Protein AF-A0A7W7ZD63-F1 (afdb_monomer_lite)

Sequence (110 aa):
MFWHLIYPGYYDPKSIAYLGWKFHVLPMEPVRALNTMTHGPNSDRLVLGKSRQQLQQRFGFVRTVDQVSPYLRDYCAAARPGADLLFLNSSDWMVVMQRDRAVELVLCKG

Structure (mmCIF, N/CA/C/O backbone):
data_AF-A0A7W7ZD63-F1
#
_entry.id   AF-A0A7W7ZD63-F1
#
loop_
_atom_site.group_PDB
_atom_site.id
_atom_site.type_symbol
_atom_site.label_atom_id
_atom_site.label_alt_id
_atom_site.label_comp_id
_atom_site.label_asym_id
_atom_site.label_entity_id
_atom_site.label_seq_id
_atom_site.pdbx_PDB_ins_code
_atom_site.Cartn_x
_atom_site.Cartn_y
_atom_site.Cartn_z
_atom_site.occupancy
_atom_site.B_iso_or_equiv
_atom_site.auth_seq_id
_atom_site.auth_comp_id
_atom_site.auth_asym_id
_atom_site.auth_atom_id
_atom_site.pdbx_PDB_model_num
ATOM 1 N N . MET A 1 1 ? 16.684 -0.994 -27.275 1.00 57.88 1 MET A N 1
ATOM 2 C CA . MET A 1 1 ? 15.340 -1.194 -26.682 1.00 57.88 1 MET A CA 1
ATOM 3 C C . MET A 1 1 ? 14.650 0.168 -26.575 1.00 57.88 1 MET A C 1
ATOM 5 O O . MET A 1 1 ? 15.054 0.972 -25.751 1.00 57.88 1 MET A O 1
ATOM 9 N N . PHE A 1 2 ? 13.674 0.465 -27.443 1.00 76.06 2 PHE A N 1
ATOM 10 C CA . PHE A 1 2 ? 13.094 1.815 -27.634 1.00 76.06 2 PHE A CA 1
ATOM 11 C C . PHE A 1 2 ? 12.179 2.284 -26.481 1.00 76.06 2 PHE A C 1
ATOM 13 O O . PHE A 1 2 ? 11.867 3.459 -26.346 1.00 76.06 2 PHE A O 1
ATOM 20 N N . TRP A 1 3 ? 11.772 1.365 -25.607 1.00 76.06 3 TRP A N 1
ATOM 21 C CA . TRP A 1 3 ? 10.782 1.599 -24.553 1.00 76.06 3 TRP A CA 1
ATOM 22 C C . TRP A 1 3 ? 11.200 2.639 -23.499 1.00 76.06 3 TRP A C 1
ATOM 24 O O . TRP A 1 3 ? 10.362 3.402 -23.029 1.00 76.06 3 TRP A O 1
ATOM 34 N N . HIS A 1 4 ? 12.492 2.713 -23.157 1.00 71.69 4 HIS A N 1
ATOM 35 C CA . HIS A 1 4 ? 13.012 3.716 -22.213 1.00 71.69 4 HIS A CA 1
ATOM 36 C C . HIS A 1 4 ? 12.951 5.150 -22.771 1.00 71.69 4 HIS A C 1
ATOM 38 O O . HIS A 1 4 ? 12.946 6.096 -21.993 1.00 71.69 4 HIS A O 1
ATOM 44 N N . LEU A 1 5 ? 12.883 5.312 -24.101 1.00 75.62 5 LEU A N 1
ATOM 45 C CA . LEU A 1 5 ? 12.730 6.618 -24.753 1.00 75.62 5 LEU A CA 1
ATOM 46 C C . LEU A 1 5 ? 11.272 7.096 -24.749 1.00 75.62 5 LEU A C 1
ATOM 48 O O . LEU A 1 5 ? 11.027 8.295 -24.738 1.00 75.62 5 LEU A O 1
ATOM 52 N N . ILE A 1 6 ? 10.311 6.165 -24.745 1.00 81.62 6 ILE A N 1
ATOM 53 C CA . ILE A 1 6 ? 8.872 6.475 -24.730 1.00 81.62 6 ILE A CA 1
ATOM 54 C C . ILE A 1 6 ? 8.396 6.779 -23.3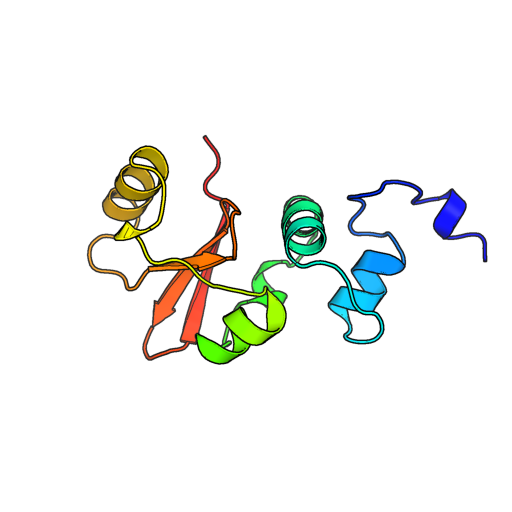04 1.00 81.62 6 ILE A C 1
ATOM 56 O O . ILE A 1 6 ? 7.570 7.664 -23.105 1.00 81.62 6 ILE A O 1
ATOM 60 N N 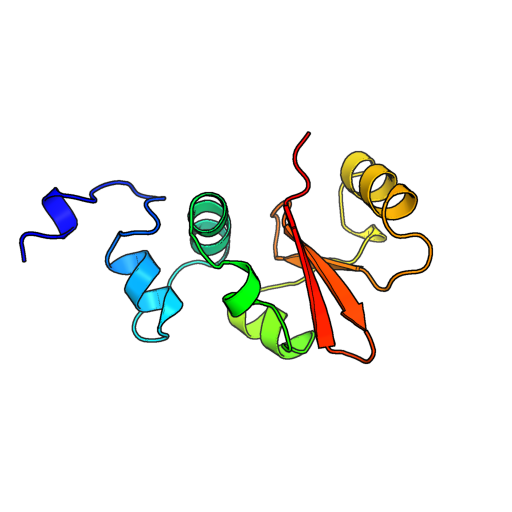. TYR A 1 7 ? 8.945 6.069 -22.314 1.00 80.38 7 TYR A N 1
ATOM 61 C CA . TYR A 1 7 ? 8.586 6.207 -20.901 1.00 80.38 7 TYR A CA 1
ATOM 62 C C . TYR A 1 7 ? 9.825 6.527 -20.048 1.00 80.38 7 TYR A C 1
ATOM 64 O O . TYR A 1 7 ? 10.253 5.689 -19.247 1.00 80.38 7 TYR A O 1
ATOM 72 N N . PRO A 1 8 ? 10.439 7.716 -20.226 1.00 77.56 8 PRO A N 1
ATOM 73 C CA . PRO A 1 8 ? 11.653 8.096 -19.502 1.00 77.56 8 PRO A CA 1
ATOM 74 C C . PRO A 1 8 ? 11.370 8.510 -18.050 1.00 77.56 8 PRO A C 1
ATOM 76 O O . PRO A 1 8 ? 12.300 8.699 -17.267 1.00 77.56 8 PRO A O 1
ATOM 79 N N . GLY A 1 9 ? 10.095 8.695 -17.687 1.00 81.00 9 GLY A N 1
ATOM 80 C CA . GLY A 1 9 ? 9.697 9.227 -16.391 1.00 81.00 9 GLY A CA 1
ATOM 81 C C . GLY A 1 9 ? 10.145 8.337 -15.232 1.00 81.00 9 GLY A C 1
ATOM 82 O O . GLY A 1 9 ? 9.874 7.136 -15.193 1.00 81.00 9 GLY A O 1
ATOM 83 N N . TYR A 1 10 ? 10.794 8.944 -14.238 1.00 83.50 10 TYR A N 1
ATOM 84 C CA . TYR A 1 10 ? 11.300 8.220 -13.071 1.00 83.50 10 TYR A CA 1
ATOM 85 C C . TYR A 1 10 ? 10.184 7.531 -12.258 1.00 83.50 10 TYR A C 1
ATOM 87 O O . TYR A 1 10 ? 10.408 6.437 -11.727 1.00 83.50 10 TYR A O 1
ATOM 95 N N . TYR A 1 11 ? 8.992 8.141 -12.231 1.00 88.50 11 TYR A N 1
ATOM 96 C CA . TYR A 1 11 ? 7.757 7.639 -11.612 1.00 88.50 11 TYR A CA 1
ATOM 97 C C . TYR A 1 11 ? 6.707 7.202 -12.647 1.00 88.50 11 TYR A C 1
ATOM 99 O O . TYR A 1 11 ? 5.508 7.253 -12.381 1.00 88.50 11 TYR A O 1
ATOM 107 N N . ASP A 1 12 ? 7.140 6.806 -13.847 1.00 88.25 12 ASP A N 1
ATOM 108 C CA . ASP A 1 12 ? 6.228 6.345 -14.891 1.00 88.25 12 ASP A CA 1
ATOM 109 C C . ASP A 1 12 ? 5.803 4.883 -14.631 1.00 88.25 12 ASP A C 1
ATOM 111 O O . ASP A 1 12 ? 6.660 3.984 -14.617 1.00 88.25 12 ASP A O 1
ATOM 115 N N . PRO A 1 13 ? 4.497 4.599 -14.461 1.00 90.25 13 PRO A N 1
ATOM 116 C CA . PRO A 1 13 ? 3.990 3.243 -14.243 1.00 90.25 13 PRO A CA 1
ATOM 117 C C . PRO A 1 13 ? 4.128 2.328 -15.470 1.00 90.25 13 PRO A C 1
ATOM 119 O O . PRO A 1 13 ? 3.881 1.126 -15.375 1.00 90.25 13 PRO A O 1
ATOM 122 N N . LYS A 1 14 ? 4.515 2.865 -16.628 1.00 90.19 14 LYS A N 1
ATOM 123 C CA . LYS A 1 14 ? 4.841 2.113 -17.843 1.00 90.19 14 LYS A CA 1
ATOM 124 C C . LYS A 1 14 ? 6.349 1.930 -18.023 1.00 90.19 14 LYS A C 1
ATOM 126 O O . LYS A 1 14 ? 6.757 1.229 -18.947 1.00 90.19 14 LYS A O 1
ATOM 131 N N . SER A 1 15 ? 7.190 2.500 -17.154 1.00 90.50 15 SER A N 1
ATOM 132 C CA . SER A 1 15 ? 8.639 2.276 -17.201 1.00 90.50 15 SER A CA 1
ATOM 133 C C . SER A 1 15 ? 8.982 0.788 -17.030 1.00 90.50 15 SER A C 1
ATOM 135 O O . SER A 1 15 ? 8.343 0.066 -16.261 1.00 90.50 15 SER A O 1
ATOM 137 N N . ILE A 1 16 ? 10.035 0.315 -17.713 1.00 89.75 16 ILE A N 1
ATOM 138 C CA . ILE A 1 16 ? 10.514 -1.078 -17.574 1.00 89.75 16 ILE A CA 1
ATOM 139 C C . ILE A 1 16 ? 10.876 -1.397 -16.128 1.00 89.75 16 ILE A C 1
ATOM 141 O O . ILE A 1 16 ? 10.627 -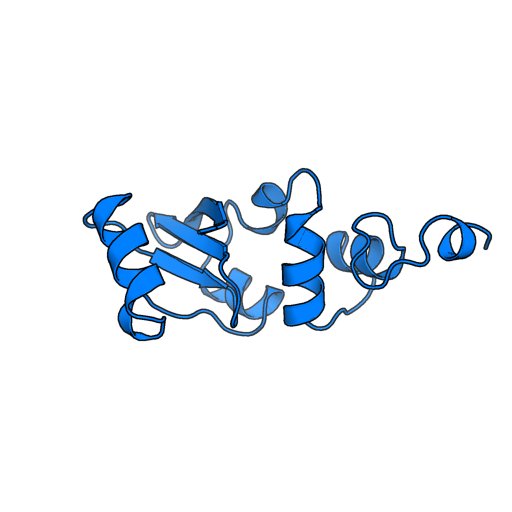2.509 -15.675 1.00 89.75 16 ILE A O 1
ATOM 145 N N . ALA A 1 17 ? 11.440 -0.431 -15.399 1.00 90.94 17 ALA A N 1
ATOM 146 C CA . ALA A 1 17 ? 11.790 -0.621 -14.000 1.00 90.94 17 ALA A CA 1
ATOM 147 C C . ALA A 1 17 ? 10.544 -0.955 -13.166 1.00 90.94 17 ALA A C 1
ATOM 149 O O . ALA A 1 17 ? 10.547 -1.935 -12.423 1.00 90.94 17 ALA A O 1
ATOM 150 N N . TYR A 1 18 ? 9.461 -0.185 -13.322 1.00 92.56 18 TYR A N 1
ATOM 151 C CA . TYR A 1 18 ? 8.235 -0.424 -12.564 1.00 92.56 18 TYR A CA 1
ATOM 152 C C . TYR A 1 18 ? 7.509 -1.686 -13.023 1.00 92.56 18 TYR A C 1
ATOM 154 O O . TYR A 1 18 ? 7.072 -2.464 -12.180 1.00 92.56 18 TYR A O 1
ATOM 162 N N . LEU A 1 19 ? 7.418 -1.939 -14.333 1.00 92.56 19 LEU A N 1
ATOM 163 C CA . LEU A 1 19 ? 6.820 -3.172 -14.854 1.00 92.56 19 LEU A CA 1
ATOM 164 C C . LEU A 1 19 ? 7.602 -4.409 -14.394 1.00 92.56 19 LEU A C 1
ATOM 166 O O . LEU A 1 19 ? 7.006 -5.369 -13.910 1.00 92.56 19 LEU A O 1
ATOM 170 N N . GLY A 1 20 ? 8.932 -4.366 -14.467 1.00 92.69 20 GLY A N 1
ATOM 171 C CA . GLY A 1 20 ? 9.804 -5.426 -13.972 1.00 92.69 20 GLY A CA 1
ATOM 172 C C . GLY A 1 20 ? 9.603 -5.672 -12.480 1.00 92.69 20 GLY A C 1
ATOM 173 O O . GLY A 1 20 ? 9.442 -6.818 -12.070 1.00 92.69 20 GLY A O 1
ATOM 174 N N . TRP A 1 21 ? 9.510 -4.618 -11.668 1.00 94.00 21 TRP A N 1
ATOM 175 C CA . TRP A 1 21 ? 9.162 -4.759 -10.255 1.00 94.00 21 TRP A CA 1
ATOM 176 C C . TRP A 1 21 ? 7.762 -5.341 -10.056 1.00 94.00 21 TRP A C 1
ATOM 178 O O . TRP A 1 21 ? 7.603 -6.300 -9.294 1.00 94.00 21 TRP A O 1
ATOM 188 N N . LYS A 1 22 ? 6.750 -4.825 -10.766 1.00 92.88 22 LYS A N 1
ATOM 189 C CA . LYS A 1 22 ? 5.345 -5.265 -10.716 1.00 92.88 22 LYS A CA 1
ATOM 190 C C . LYS A 1 22 ? 5.212 -6.770 -10.959 1.00 92.88 22 LYS A C 1
ATOM 192 O O . LYS A 1 22 ? 4.456 -7.422 -10.249 1.00 92.88 22 LYS A O 1
ATOM 197 N N . PHE A 1 23 ? 5.994 -7.311 -11.892 1.00 92.69 23 PHE A N 1
ATOM 198 C CA . PHE A 1 23 ? 6.015 -8.732 -12.246 1.00 92.69 23 PHE A CA 1
ATOM 199 C C . PHE A 1 23 ? 7.129 -9.542 -11.565 1.00 92.69 23 PHE A C 1
ATOM 201 O O . PHE A 1 23 ? 7.393 -10.665 -11.976 1.00 92.69 23 PHE A O 1
ATOM 208 N N . HIS A 1 24 ? 7.760 -9.011 -10.511 1.00 90.94 24 HIS A N 1
ATOM 209 C CA . HIS A 1 24 ? 8.791 -9.705 -9.723 1.00 90.94 24 HIS A CA 1
ATOM 210 C C . HIS A 1 24 ? 10.065 -10.089 -10.506 1.00 90.94 24 HIS A C 1
ATOM 212 O O . HIS A 1 24 ? 10.796 -10.984 -10.094 1.00 90.94 24 HIS A O 1
ATOM 218 N N . VAL A 1 25 ? 10.355 -9.393 -11.607 1.00 94.12 25 VAL A N 1
ATOM 219 C CA . VAL A 1 25 ? 11.536 -9.610 -12.460 1.00 94.12 25 VAL A CA 1
ATOM 220 C C . VAL A 1 25 ? 12.715 -8.731 -12.039 1.00 94.12 25 VAL A C 1
ATOM 222 O O . VAL A 1 25 ? 13.860 -9.164 -12.104 1.00 94.12 25 VAL A O 1
ATOM 225 N N . LEU A 1 26 ? 12.449 -7.492 -11.613 1.00 92.06 26 LEU A N 1
ATOM 226 C CA . LEU A 1 26 ? 13.481 -6.520 -11.240 1.00 92.06 26 LEU A CA 1
ATOM 227 C C . LEU A 1 26 ? 13.242 -5.976 -9.827 1.00 92.06 26 LEU A C 1
ATOM 229 O O . LEU A 1 26 ? 12.092 -5.721 -9.461 1.00 92.06 26 LEU A O 1
ATOM 233 N N . PRO A 1 27 ? 14.295 -5.749 -9.026 1.00 91.62 27 PRO A N 1
ATOM 234 C CA . PRO A 1 27 ? 14.148 -5.027 -7.774 1.00 91.62 27 PRO A CA 1
ATOM 235 C C . PRO A 1 27 ? 13.835 -3.548 -8.044 1.00 91.62 27 PRO A C 1
ATOM 237 O O . PRO A 1 27 ? 14.261 -2.964 -9.041 1.00 91.62 27 PRO A O 1
ATOM 240 N N . MET A 1 28 ? 13.109 -2.925 -7.122 1.00 92.44 28 MET A N 1
ATOM 241 C CA . MET A 1 28 ? 12.893 -1.481 -7.084 1.00 92.44 28 MET A CA 1
ATOM 242 C C . MET A 1 28 ? 12.813 -1.054 -5.624 1.00 92.44 28 MET A C 1
ATOM 244 O O . MET A 1 28 ? 12.279 -1.785 -4.789 1.00 92.44 28 MET A O 1
ATOM 248 N N . GLU A 1 29 ? 13.353 0.125 -5.332 1.00 93.50 29 GLU A N 1
ATOM 249 C CA . GLU A 1 29 ? 13.259 0.727 -4.008 1.00 93.50 29 GLU A CA 1
ATOM 250 C C . GLU A 1 29 ? 11.769 0.961 -3.647 1.00 93.50 29 GLU A C 1
ATOM 252 O O . GLU A 1 29 ? 11.015 1.481 -4.482 1.00 93.50 29 GLU A O 1
ATOM 257 N N . PRO A 1 30 ? 11.302 0.527 -2.460 1.00 93.69 30 PRO A N 1
ATOM 258 C CA . PRO A 1 30 ? 9.883 0.556 -2.117 1.00 93.69 30 PRO A CA 1
ATOM 259 C C . PRO A 1 30 ? 9.205 1.929 -2.170 1.00 93.69 30 PRO A C 1
ATOM 261 O O . PRO A 1 30 ? 8.063 2.006 -2.624 1.00 93.69 30 PRO A O 1
ATOM 264 N N . VAL A 1 31 ? 9.869 3.008 -1.748 1.00 92.69 31 VAL A N 1
ATOM 265 C CA . VAL A 1 31 ? 9.315 4.371 -1.797 1.00 92.69 31 VAL A CA 1
ATOM 266 C C . VAL A 1 31 ? 9.088 4.794 -3.248 1.00 92.69 31 VAL A C 1
ATOM 268 O O . VAL A 1 31 ? 8.001 5.260 -3.595 1.00 92.69 31 VAL A O 1
ATOM 271 N N . ARG A 1 32 ? 10.049 4.542 -4.144 1.00 92.81 32 ARG A N 1
ATOM 272 C CA . ARG A 1 32 ? 9.880 4.761 -5.587 1.00 92.81 32 ARG A CA 1
ATOM 273 C C . ARG A 1 32 ? 8.721 3.943 -6.150 1.00 92.81 32 ARG A C 1
ATOM 275 O O . ARG A 1 32 ? 7.936 4.471 -6.942 1.00 92.81 32 ARG A O 1
ATOM 282 N N . ALA A 1 33 ? 8.607 2.675 -5.763 1.00 94.00 33 ALA A N 1
ATOM 283 C CA . ALA A 1 33 ? 7.532 1.807 -6.228 1.00 94.00 33 ALA A CA 1
ATOM 284 C C . ALA A 1 33 ? 6.154 2.324 -5.785 1.00 94.00 33 ALA A C 1
ATOM 286 O O . ALA A 1 33 ? 5.245 2.403 -6.610 1.00 94.00 33 ALA A O 1
ATOM 287 N N . LEU A 1 34 ? 6.013 2.738 -4.522 1.00 94.38 34 LEU A N 1
ATOM 288 C CA . LEU A 1 34 ? 4.781 3.307 -3.965 1.00 94.38 34 LEU A CA 1
ATOM 289 C C . LEU A 1 34 ? 4.402 4.638 -4.624 1.00 94.38 34 LEU A C 1
ATOM 291 O O . LEU A 1 34 ? 3.233 4.828 -4.961 1.00 94.38 34 LEU A O 1
ATOM 295 N N . ASN A 1 35 ? 5.378 5.513 -4.885 1.00 92.56 35 ASN A N 1
ATOM 296 C CA . ASN A 1 35 ? 5.156 6.768 -5.609 1.00 92.56 35 ASN A CA 1
ATOM 297 C C . ASN A 1 35 ? 4.693 6.505 -7.047 1.00 92.56 35 ASN A C 1
ATOM 299 O O . ASN A 1 35 ? 3.700 7.069 -7.497 1.00 92.56 35 ASN A O 1
ATOM 303 N N . THR A 1 36 ? 5.340 5.572 -7.746 1.00 93.00 36 THR A N 1
ATOM 304 C CA . THR A 1 36 ? 4.952 5.182 -9.113 1.00 93.00 36 THR A CA 1
ATOM 305 C C . THR A 1 36 ? 3.562 4.531 -9.148 1.00 93.00 36 THR A C 1
ATOM 307 O O . THR A 1 36 ? 2.780 4.745 -10.074 1.00 93.00 36 THR A O 1
ATOM 310 N N . MET A 1 37 ? 3.214 3.774 -8.102 1.00 93.69 37 MET A N 1
ATOM 311 C CA . MET A 1 37 ? 1.921 3.104 -7.950 1.00 93.69 37 MET A CA 1
ATOM 312 C C . MET A 1 37 ? 0.737 4.083 -7.877 1.00 93.69 37 MET A C 1
ATOM 314 O O . MET A 1 37 ? -0.367 3.708 -8.269 1.00 93.69 37 MET A O 1
ATOM 318 N N . THR A 1 38 ? 0.941 5.335 -7.447 1.00 89.62 38 THR A N 1
ATOM 319 C CA . THR A 1 38 ? -0.121 6.370 -7.412 1.00 89.62 38 THR A CA 1
ATOM 320 C C . THR A 1 38 ? -0.679 6.727 -8.789 1.00 89.62 38 THR A C 1
ATOM 322 O O . THR A 1 38 ? -1.829 7.149 -8.895 1.00 89.62 38 THR A O 1
ATOM 325 N N . HIS A 1 39 ? 0.108 6.510 -9.842 1.00 84.75 39 HIS A N 1
ATOM 326 C CA . HIS A 1 39 ? -0.264 6.768 -11.232 1.00 84.75 39 HIS A CA 1
ATOM 327 C C . HIS A 1 39 ? -0.613 5.481 -11.999 1.00 84.75 39 HIS A C 1
ATOM 329 O O . HIS A 1 39 ? -0.992 5.531 -13.169 1.00 84.75 39 HIS A O 1
ATOM 335 N N . GLY A 1 40 ? -0.445 4.316 -11.367 1.00 81.44 40 GLY A N 1
ATOM 336 C CA . GLY A 1 40 ? -0.569 3.014 -12.008 1.00 81.44 40 GLY A CA 1
ATOM 337 C C . GLY A 1 40 ? -1.999 2.464 -11.998 1.00 81.44 40 GLY A C 1
ATOM 338 O O . GLY A 1 40 ? -2.691 2.562 -10.986 1.00 81.44 40 GLY A O 1
ATOM 339 N N . PRO A 1 41 ? -2.452 1.811 -13.083 1.00 80.44 41 PRO A N 1
ATOM 340 C CA . PRO A 1 41 ? -3.692 1.052 -13.050 1.00 80.44 41 PRO A CA 1
ATOM 341 C C . PRO A 1 41 ? -3.515 -0.255 -12.261 1.00 80.44 41 PRO A C 1
ATOM 343 O O . PRO A 1 41 ? -2.476 -0.930 -12.350 1.00 80.44 41 PRO A O 1
ATOM 346 N N . ASN A 1 42 ? -4.587 -0.669 -11.581 1.00 85.88 42 ASN A N 1
ATOM 347 C CA . ASN A 1 42 ? -4.682 -1.923 -10.827 1.00 85.88 42 ASN A CA 1
ATOM 348 C C . ASN A 1 42 ? -3.652 -2.052 -9.685 1.00 85.88 42 ASN A C 1
AT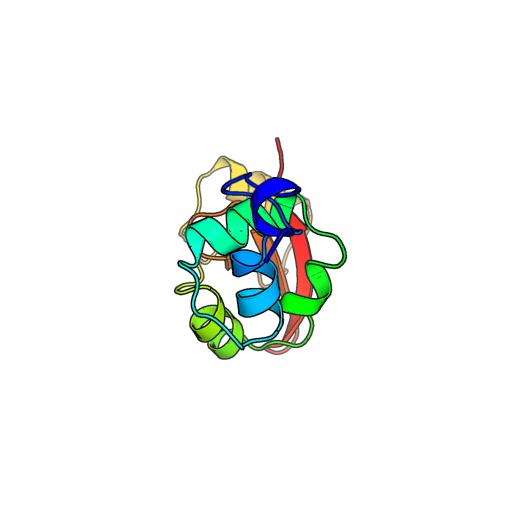OM 350 O O . ASN A 1 42 ? -3.014 -3.098 -9.525 1.00 85.88 42 ASN A O 1
ATOM 354 N N . SER A 1 43 ? -3.425 -0.966 -8.943 1.00 90.31 43 SER A N 1
ATOM 355 C CA . SER A 1 43 ? -2.543 -0.937 -7.766 1.00 90.31 43 SER A CA 1
ATOM 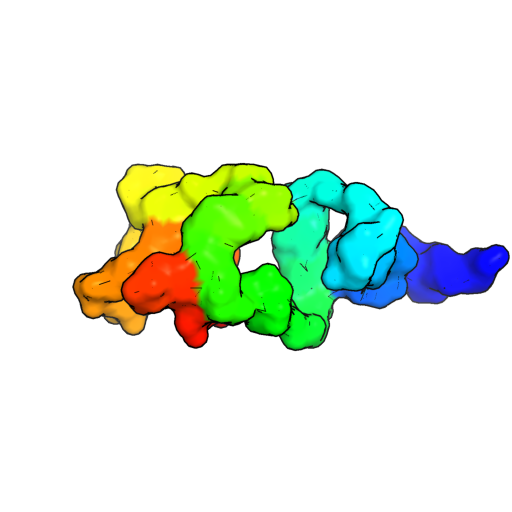356 C C . SER A 1 43 ? -3.060 -1.813 -6.621 1.00 90.31 43 SER A C 1
ATOM 358 O O . SER A 1 43 ? -2.276 -2.416 -5.891 1.00 90.31 43 SER A O 1
ATOM 360 N N . ASP A 1 44 ? -4.378 -1.966 -6.532 1.00 92.06 44 ASP A N 1
ATOM 361 C CA . ASP A 1 44 ? -5.087 -2.881 -5.638 1.00 92.06 44 ASP A CA 1
ATOM 362 C C . ASP A 1 44 ? -4.591 -4.331 -5.773 1.00 92.06 44 ASP A C 1
ATOM 364 O O . ASP A 1 44 ? -4.288 -4.976 -4.771 1.00 92.06 44 ASP A O 1
ATOM 368 N N . ARG A 1 45 ? -4.367 -4.827 -6.998 1.00 92.94 45 ARG A N 1
ATOM 369 C CA . ARG A 1 45 ? -3.871 -6.197 -7.243 1.00 92.94 45 ARG A CA 1
ATOM 370 C C . ARG A 1 45 ? -2.493 -6.477 -6.640 1.00 92.94 45 ARG A C 1
ATOM 372 O O . ARG A 1 45 ? -2.115 -7.634 -6.482 1.00 92.94 45 ARG A O 1
ATOM 379 N N . LEU A 1 46 ? -1.720 -5.438 -6.323 1.00 94.00 46 LEU A N 1
ATOM 380 C CA . LEU A 1 46 ? -0.414 -5.583 -5.680 1.00 94.00 46 LEU A CA 1
ATOM 381 C C . LEU A 1 46 ? -0.513 -5.762 -4.165 1.00 94.00 46 LEU A C 1
ATOM 383 O O . LEU A 1 46 ? 0.492 -6.129 -3.546 1.00 94.00 46 LEU A O 1
ATOM 387 N N . VAL A 1 47 ? -1.690 -5.518 -3.587 1.00 96.69 47 VAL A N 1
ATOM 388 C CA . VAL A 1 47 ? -1.927 -5.427 -2.145 1.00 96.69 47 VAL A CA 1
ATOM 389 C C . VAL A 1 47 ? -2.986 -6.429 -1.692 1.00 96.69 47 VAL A C 1
ATOM 391 O O . VAL A 1 47 ? -2.742 -7.157 -0.734 1.00 96.69 47 VAL A O 1
ATOM 394 N N . LEU A 1 48 ? -4.129 -6.497 -2.378 1.00 97.56 48 LEU A N 1
ATOM 395 C CA . LEU A 1 48 ? -5.280 -7.300 -1.966 1.00 97.56 48 LEU A CA 1
ATOM 396 C C . LEU A 1 48 ? -4.923 -8.782 -1.771 1.00 97.56 48 LEU A C 1
ATOM 398 O O . LEU A 1 48 ? -4.170 -9.377 -2.542 1.00 97.56 48 LEU A O 1
ATOM 402 N N . GLY A 1 49 ? -5.462 -9.373 -0.704 1.00 97.50 49 GLY A N 1
ATOM 403 C CA . GLY A 1 49 ? -5.235 -10.761 -0.297 1.00 97.50 49 GLY A CA 1
ATOM 404 C C . GLY A 1 49 ? -3.891 -11.029 0.388 1.00 97.50 49 GLY A C 1
ATOM 405 O O . GLY A 1 49 ? -3.690 -12.125 0.921 1.00 97.50 49 GLY A O 1
ATOM 406 N N . LYS A 1 50 ? -2.965 -10.064 0.421 1.00 97.50 50 LYS A N 1
ATOM 407 C CA . LYS A 1 50 ? -1.673 -10.239 1.096 1.00 97.50 50 LYS A CA 1
ATOM 408 C C . LYS A 1 50 ? -1.810 -10.123 2.609 1.00 97.50 50 LYS A C 1
ATOM 410 O O . LYS A 1 50 ? -2.616 -9.337 3.105 1.00 97.50 50 LYS A O 1
ATOM 415 N N . SER A 1 51 ? -1.003 -10.900 3.326 1.00 97.81 51 SER A N 1
ATOM 416 C CA . SER A 1 51 ? -0.843 -10.748 4.773 1.00 97.81 51 SER A CA 1
ATOM 417 C C . SER A 1 51 ? 0.052 -9.571 5.128 1.00 97.81 51 SER A C 1
ATOM 419 O O . SER A 1 51 ? 0.793 -9.055 4.283 1.00 97.81 51 SER A O 1
ATOM 421 N N . ARG A 1 52 ? 0.052 -9.179 6.406 1.00 96.56 52 ARG A N 1
ATOM 422 C CA . ARG A 1 52 ? 0.935 -8.116 6.906 1.00 96.56 52 ARG A CA 1
ATOM 423 C C . ARG A 1 52 ? 2.407 -8.374 6.574 1.00 96.56 52 ARG A C 1
ATOM 425 O O . ARG A 1 52 ? 3.098 -7.474 6.100 1.00 96.56 52 ARG A O 1
ATOM 432 N N . GLN A 1 53 ? 2.868 -9.610 6.765 1.00 96.88 53 GLN A N 1
ATOM 433 C CA . GLN A 1 53 ? 4.247 -10.009 6.474 1.00 96.88 53 GLN A CA 1
ATOM 434 C C . GLN A 1 53 ? 4.566 -9.912 4.975 1.00 96.88 53 GLN A C 1
ATOM 436 O O . GLN A 1 53 ? 5.633 -9.435 4.599 1.00 96.88 53 GLN A O 1
ATOM 441 N N . GLN A 1 54 ? 3.637 -10.316 4.105 1.00 96.62 54 GLN A N 1
ATOM 442 C CA . GLN A 1 54 ? 3.819 -10.217 2.654 1.00 96.62 54 GLN A CA 1
ATOM 443 C C . GLN A 1 54 ? 3.854 -8.758 2.179 1.00 96.62 54 GLN A C 1
ATOM 445 O O . GLN A 1 54 ? 4.598 -8.426 1.254 1.00 96.62 54 GLN A O 1
ATOM 450 N N . LEU A 1 55 ? 3.074 -7.877 2.811 1.00 97.00 55 LEU A N 1
ATOM 451 C CA . LEU A 1 55 ? 3.125 -6.439 2.549 1.00 97.00 55 LEU A CA 1
ATOM 452 C C . LEU A 1 55 ? 4.462 -5.839 2.990 1.00 97.00 55 LEU A C 1
ATOM 454 O O . LEU A 1 55 ? 5.070 -5.112 2.212 1.00 97.00 55 LEU A O 1
ATOM 458 N N . GLN A 1 56 ? 4.962 -6.197 4.176 1.00 95.94 56 GLN A N 1
ATOM 459 C CA . GLN A 1 56 ? 6.298 -5.793 4.628 1.00 95.94 56 GLN A CA 1
ATOM 460 C C . GLN A 1 56 ? 7.375 -6.267 3.644 1.00 95.94 56 GLN A C 1
ATOM 462 O O . GLN A 1 56 ? 8.105 -5.458 3.087 1.00 95.94 56 GLN A O 1
ATOM 467 N N . GLN A 1 57 ? 7.408 -7.555 3.303 1.00 94.00 57 GLN A N 1
ATOM 468 C CA . GLN A 1 57 ? 8.382 -8.088 2.342 1.00 94.00 57 GLN A CA 1
ATOM 469 C C . GLN A 1 57 ? 8.354 -7.362 0.990 1.00 94.00 57 GLN A C 1
ATOM 471 O O .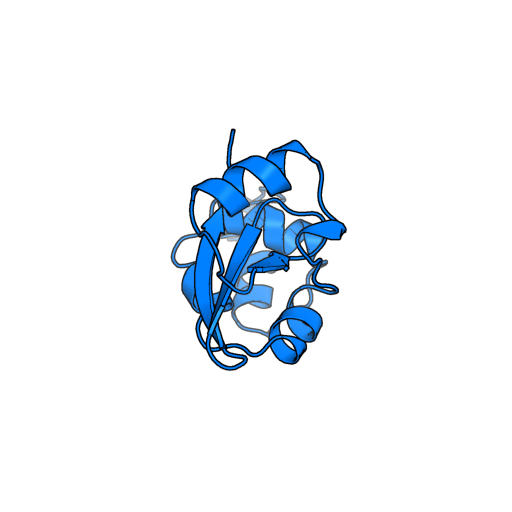 GLN A 1 57 ? 9.391 -7.189 0.354 1.00 94.00 57 GLN A O 1
ATOM 476 N N . ARG A 1 58 ? 7.171 -6.935 0.537 1.00 93.62 58 ARG A N 1
ATOM 477 C CA . ARG A 1 58 ? 7.008 -6.278 -0.762 1.00 93.62 58 ARG A CA 1
ATOM 478 C C . ARG A 1 58 ? 7.324 -4.783 -0.740 1.00 93.62 58 ARG A C 1
ATOM 480 O O . ARG A 1 58 ? 7.842 -4.271 -1.731 1.00 93.62 58 ARG A O 1
ATOM 487 N N . PHE A 1 59 ? 6.966 -4.092 0.338 1.00 95.06 59 PHE A N 1
ATOM 488 C CA . PHE A 1 59 ? 6.973 -2.629 0.428 1.00 95.06 59 PHE A CA 1
ATOM 489 C C . PHE A 1 59 ? 7.936 -2.091 1.505 1.00 95.06 59 PHE A C 1
ATOM 491 O O . PHE A 1 59 ? 7.968 -0.890 1.772 1.00 95.06 59 PHE A O 1
ATOM 498 N N . GLY A 1 60 ? 8.759 -2.958 2.097 1.00 93.56 60 GLY A N 1
ATOM 499 C CA . GLY A 1 60 ? 9.716 -2.634 3.153 1.00 93.56 60 GLY A CA 1
ATOM 500 C C . GLY A 1 60 ? 9.101 -2.791 4.542 1.00 93.56 60 GLY A C 1
ATOM 501 O O . GLY A 1 60 ? 9.097 -3.873 5.122 1.00 93.56 60 GLY A O 1
ATOM 502 N N . PHE A 1 61 ? 8.577 -1.704 5.097 1.00 94.06 61 PHE A N 1
ATOM 503 C CA . PHE A 1 61 ? 7.894 -1.726 6.390 1.00 94.06 61 PHE A CA 1
ATOM 504 C C . PHE A 1 61 ? 6.436 -1.300 6.242 1.00 94.06 61 PHE A C 1
ATOM 506 O O . PHE A 1 61 ? 6.035 -0.705 5.242 1.00 94.06 61 PHE A O 1
ATOM 513 N N . VAL A 1 62 ? 5.636 -1.607 7.259 1.00 95.12 62 VAL A N 1
ATOM 514 C CA . VAL A 1 62 ? 4.264 -1.108 7.387 1.00 95.12 62 VAL A CA 1
ATOM 515 C C . VAL A 1 62 ? 4.136 -0.361 8.702 1.00 95.12 62 VAL A C 1
ATOM 517 O O . VAL A 1 62 ? 4.758 -0.752 9.691 1.00 95.12 62 VAL A O 1
ATOM 520 N N . ARG A 1 63 ? 3.338 0.702 8.706 1.00 94.25 63 ARG A N 1
ATOM 521 C CA . ARG A 1 63 ? 3.055 1.516 9.889 1.00 94.25 63 ARG A CA 1
ATOM 522 C C . ARG A 1 63 ? 1.644 1.257 10.395 1.00 94.25 63 ARG A C 1
ATOM 524 O O . ARG A 1 63 ? 0.746 0.996 9.597 1.00 94.25 63 ARG A O 1
ATOM 531 N N . THR A 1 64 ? 1.449 1.334 11.703 1.00 91.69 64 THR A N 1
ATOM 532 C CA . THR A 1 64 ? 0.115 1.406 12.313 1.00 91.69 64 THR A CA 1
ATOM 533 C C . THR A 1 64 ? -0.394 2.847 12.335 1.00 91.69 64 THR A C 1
ATOM 535 O O . THR A 1 64 ? 0.355 3.794 12.090 1.00 91.69 64 THR A O 1
ATOM 538 N N . VAL A 1 65 ? -1.672 3.018 12.671 1.00 88.12 65 VAL A N 1
ATOM 539 C CA . VAL A 1 65 ? -2.337 4.324 12.832 1.00 88.12 65 VAL A CA 1
ATOM 540 C C . VAL A 1 65 ? -1.620 5.236 13.846 1.00 88.12 65 VAL A C 1
ATOM 542 O O . VAL A 1 65 ? -1.578 6.458 13.686 1.00 88.12 65 VAL A O 1
ATOM 545 N N . ASP A 1 66 ? -0.980 4.659 14.862 1.00 87.62 66 ASP A N 1
ATOM 546 C CA . ASP A 1 66 ? -0.236 5.426 15.868 1.00 87.62 66 ASP A CA 1
ATOM 547 C C . ASP A 1 66 ? 1.104 5.969 15.349 1.00 87.62 66 ASP A C 1
ATOM 549 O O . ASP A 1 66 ? 1.659 6.906 15.919 1.00 87.62 66 ASP A O 1
ATOM 553 N N . GLN A 1 67 ? 1.609 5.415 14.244 1.00 89.81 67 GLN A N 1
ATOM 554 C CA . GLN A 1 67 ? 2.910 5.741 13.651 1.00 89.81 67 GLN A CA 1
ATOM 555 C C . GLN A 1 67 ? 2.813 6.706 12.455 1.00 89.81 67 GLN A C 1
ATOM 557 O O . GLN A 1 67 ? 3.825 6.998 11.810 1.00 89.81 67 GLN A O 1
ATOM 562 N N . VAL A 1 68 ? 1.609 7.179 12.120 1.00 89.50 68 VAL A N 1
ATOM 563 C CA . VAL A 1 68 ? 1.380 8.164 11.051 1.00 89.50 68 VAL A CA 1
ATOM 564 C C . VAL A 1 68 ? 1.078 9.556 11.608 1.00 89.50 68 VAL A C 1
ATOM 566 O O . VAL A 1 68 ? 0.893 9.734 12.813 1.00 89.50 68 VAL A O 1
ATOM 569 N N . SER A 1 69 ? 1.066 10.558 10.723 1.00 88.25 69 SER A N 1
ATOM 570 C CA . SER A 1 69 ? 0.743 11.938 11.087 1.00 88.25 69 SER A CA 1
ATOM 571 C C . SER A 1 69 ? -0.676 12.045 11.672 1.00 88.25 69 SER A C 1
ATOM 573 O O . SER A 1 69 ? -1.547 11.250 11.302 1.00 88.25 69 SER A O 1
ATOM 575 N N . PRO A 1 70 ? -0.946 13.044 12.536 1.00 88.00 70 PRO A N 1
ATOM 576 C CA . PRO A 1 70 ? -2.287 13.274 13.078 1.00 88.00 70 PRO A CA 1
ATOM 577 C C . PRO A 1 70 ? -3.361 13.395 11.989 1.00 88.00 70 PRO A C 1
ATOM 579 O O . PRO A 1 70 ? -4.422 12.798 12.103 1.00 88.00 70 PRO A O 1
ATOM 582 N N . TYR A 1 71 ? -3.041 14.058 10.873 1.00 86.31 71 TYR A N 1
ATOM 583 C CA . TYR A 1 71 ? -3.951 14.187 9.733 1.00 86.31 71 TYR A CA 1
ATOM 584 C C . TYR A 1 71 ? -4.398 12.832 9.159 1.00 86.31 71 TYR A C 1
ATOM 586 O O . TYR A 1 71 ? -5.593 12.589 8.999 1.00 86.31 71 TYR A O 1
ATOM 594 N N . LEU A 1 72 ? -3.450 11.928 8.871 1.00 85.69 72 LEU A N 1
ATOM 595 C CA . LEU A 1 72 ? -3.778 10.603 8.335 1.00 85.69 72 LEU A CA 1
ATOM 596 C C . LEU A 1 72 ? -4.552 9.768 9.354 1.00 85.69 72 LEU A C 1
ATOM 598 O O . LEU A 1 72 ? -5.471 9.041 8.979 1.00 85.69 72 LEU A O 1
ATOM 602 N N . ARG A 1 73 ? -4.201 9.889 10.638 1.00 84.25 73 ARG A N 1
ATOM 603 C CA . ARG A 1 73 ? -4.918 9.233 11.731 1.00 84.25 73 ARG A CA 1
ATOM 604 C C . ARG A 1 73 ? -6.386 9.657 11.761 1.00 84.25 73 ARG A C 1
ATOM 606 O O . ARG A 1 73 ? -7.250 8.783 11.741 1.00 84.25 73 ARG A O 1
ATOM 613 N N . ASP A 1 74 ? -6.659 10.957 11.746 1.00 84.69 74 ASP A N 1
ATOM 614 C CA . ASP A 1 74 ? -8.016 11.500 11.852 1.00 84.69 74 ASP A CA 1
ATOM 615 C C . ASP A 1 74 ? -8.860 11.172 10.614 1.00 84.69 74 ASP A C 1
ATOM 617 O O . ASP A 1 74 ? -9.991 10.693 10.739 1.00 84.69 74 ASP A O 1
ATOM 621 N N . TYR A 1 75 ? -8.290 11.346 9.415 1.00 82.44 75 TYR A N 1
ATOM 622 C CA . TYR A 1 75 ? -8.958 11.014 8.154 1.00 82.44 75 TYR A CA 1
ATOM 623 C C . TYR A 1 75 ? -9.388 9.540 8.111 1.00 82.44 75 TYR A C 1
ATOM 625 O O . TYR A 1 75 ? -10.530 9.213 7.780 1.00 82.44 75 TYR A O 1
ATOM 633 N N . CYS A 1 76 ? -8.483 8.635 8.487 1.00 76.88 76 CYS A N 1
ATOM 634 C CA . CYS A 1 76 ? -8.723 7.201 8.379 1.00 76.88 76 CYS A CA 1
ATOM 635 C C . CYS A 1 76 ? -9.627 6.672 9.500 1.00 76.88 76 CYS A C 1
ATOM 637 O O . CYS A 1 76 ? -10.496 5.840 9.233 1.00 76.88 76 CYS A O 1
ATOM 639 N N . ALA A 1 77 ? -9.477 7.183 10.730 1.00 71.38 77 ALA A N 1
ATOM 640 C CA . ALA A 1 77 ? -10.349 6.832 11.851 1.00 71.38 77 ALA A CA 1
ATOM 641 C C . ALA A 1 77 ? -11.812 7.210 11.574 1.00 71.38 77 ALA A C 1
ATOM 643 O O . ALA A 1 77 ? -12.714 6.433 11.889 1.00 71.38 77 ALA A O 1
ATOM 644 N N . ALA A 1 78 ? -12.051 8.359 10.933 1.00 79.94 78 ALA A N 1
ATOM 645 C CA . ALA A 1 78 ? -13.389 8.769 10.519 1.00 79.94 78 ALA A CA 1
ATOM 646 C C . ALA A 1 78 ? -13.945 7.906 9.371 1.00 79.94 78 ALA A C 1
ATOM 648 O O . ALA A 1 78 ? -15.119 7.538 9.385 1.00 79.94 78 ALA A O 1
ATOM 649 N N . ALA A 1 79 ? -13.117 7.559 8.379 1.00 81.94 79 ALA A N 1
ATOM 650 C CA . ALA A 1 79 ? -13.562 6.816 7.197 1.00 81.94 79 ALA A CA 1
ATOM 651 C C . ALA A 1 79 ? -13.811 5.316 7.455 1.00 81.94 79 ALA A C 1
ATOM 653 O O . ALA A 1 79 ? -14.632 4.697 6.768 1.00 81.94 79 ALA A O 1
ATOM 654 N N . ARG A 1 80 ? -13.080 4.705 8.396 1.00 86.44 80 ARG A N 1
ATOM 655 C CA . ARG A 1 80 ? -13.118 3.261 8.695 1.00 86.44 80 ARG A CA 1
ATOM 656 C C . ARG A 1 80 ? -13.047 3.007 10.213 1.00 86.44 80 ARG A C 1
ATOM 658 O O . ARG A 1 80 ? -12.057 2.456 10.699 1.00 86.44 80 ARG A O 1
ATOM 665 N N . PRO A 1 81 ? -14.083 3.386 10.981 1.00 85.00 81 PRO A N 1
ATOM 666 C CA . PRO A 1 81 ? -14.070 3.235 12.432 1.00 85.00 81 PRO A CA 1
ATOM 667 C C . PRO A 1 81 ? -13.969 1.758 12.839 1.00 85.00 81 PRO A C 1
ATOM 669 O O . PRO A 1 81 ? -14.711 0.911 12.342 1.00 85.00 81 PRO A O 1
ATOM 672 N N . GLY A 1 82 ? -13.044 1.449 13.752 1.00 85.69 82 GLY A N 1
ATOM 673 C CA . GLY A 1 82 ? -12.841 0.096 14.286 1.00 85.69 82 GLY A CA 1
ATOM 674 C C . GLY A 1 82 ? -12.173 -0.900 13.329 1.00 85.69 82 GLY A C 1
ATOM 675 O O . GLY A 1 82 ? -12.060 -2.076 13.673 1.00 85.69 82 GLY A O 1
ATOM 676 N N . ALA A 1 83 ? -11.732 -0.463 12.146 1.00 90.44 83 ALA A N 1
ATOM 677 C CA . ALA A 1 83 ? -10.991 -1.312 11.221 1.00 90.44 83 ALA A CA 1
ATOM 678 C C . ALA A 1 83 ? -9.525 -1.491 11.654 1.00 90.44 83 ALA A C 1
ATOM 680 O O . ALA A 1 83 ? -8.928 -0.600 12.258 1.00 90.44 83 ALA A O 1
ATOM 681 N N . ASP A 1 84 ? -8.929 -2.631 11.294 1.00 93.06 84 ASP A N 1
ATOM 682 C CA . ASP A 1 84 ? -7.481 -2.828 11.387 1.00 93.06 84 ASP A CA 1
ATOM 683 C C . ASP A 1 84 ? -6.818 -2.185 10.163 1.00 93.06 84 ASP A C 1
ATOM 685 O O . ASP A 1 84 ? -7.083 -2.571 9.021 1.00 93.06 84 ASP A O 1
ATOM 689 N N . LEU A 1 85 ? -6.004 -1.159 10.399 1.00 93.31 85 LEU A N 1
ATOM 690 C CA . LEU A 1 85 ? -5.451 -0.294 9.362 1.00 93.31 85 LEU A CA 1
ATOM 691 C C . LEU A 1 85 ? -3.925 -0.339 9.378 1.00 93.31 85 LEU A C 1
ATOM 693 O O . LEU A 1 85 ? -3.283 -0.186 10.422 1.00 93.31 85 LEU A O 1
ATOM 697 N N . LEU A 1 86 ? -3.342 -0.466 8.189 1.00 94.25 86 LEU A N 1
ATOM 698 C CA . LEU A 1 86 ? -1.903 -0.394 7.965 1.00 94.25 86 LEU A CA 1
ATOM 699 C C . LEU A 1 86 ? -1.575 0.648 6.905 1.00 94.25 86 LEU A C 1
ATOM 701 O O . LEU A 1 86 ? -2.335 0.849 5.967 1.00 94.25 86 LEU A O 1
ATOM 705 N N . PHE A 1 87 ? -0.396 1.248 7.005 1.00 94.62 87 PHE A N 1
ATOM 706 C CA . PHE A 1 87 ? 0.135 2.148 5.987 1.00 94.62 87 PHE A CA 1
ATOM 707 C C . PHE A 1 87 ? 1.395 1.558 5.368 1.00 94.62 87 PHE A C 1
ATOM 709 O O . PHE A 1 87 ? 2.253 1.029 6.080 1.00 94.62 87 PHE A O 1
ATOM 716 N N . LEU A 1 88 ? 1.513 1.636 4.044 1.00 95.50 88 LEU A N 1
ATOM 717 C CA . LEU A 1 88 ? 2.662 1.088 3.324 1.00 95.50 88 LEU A CA 1
ATOM 718 C C . LEU A 1 88 ? 3.839 2.065 3.381 1.00 95.50 88 LEU A C 1
ATOM 720 O O . LEU A 1 88 ? 3.770 3.159 2.816 1.00 95.50 88 LEU A O 1
ATOM 724 N N . ASN A 1 89 ? 4.937 1.651 4.019 1.00 94.38 89 ASN A N 1
ATOM 725 C CA . ASN A 1 89 ? 6.156 2.449 4.168 1.00 94.38 89 ASN A CA 1
ATOM 726 C C . ASN A 1 89 ? 5.831 3.879 4.660 1.00 94.38 89 ASN A C 1
ATOM 728 O O . ASN A 1 89 ? 4.883 4.065 5.422 1.00 94.38 89 ASN A O 1
ATOM 732 N N . SER A 1 90 ? 6.571 4.896 4.221 1.00 90.44 90 SER A N 1
ATOM 733 C CA . SER A 1 90 ? 6.328 6.320 4.474 1.00 90.44 90 SER A CA 1
ATOM 734 C C . SER A 1 90 ? 5.235 6.955 3.595 1.00 90.44 90 SER A C 1
ATOM 736 O O . SER A 1 90 ? 5.064 8.168 3.656 1.00 90.44 90 SER A O 1
ATOM 738 N N . SER A 1 91 ? 4.480 6.174 2.810 1.00 91.31 91 SER A N 1
ATOM 739 C CA . SER A 1 91 ? 3.481 6.696 1.861 1.00 91.31 91 SER A CA 1
ATOM 740 C C . SER A 1 91 ? 2.091 6.927 2.470 1.00 91.31 91 SER A C 1
ATOM 742 O O . SER A 1 91 ? 1.805 6.460 3.576 1.00 91.31 91 SER A O 1
ATOM 744 N N . ASP A 1 92 ? 1.218 7.577 1.692 1.00 91.62 92 ASP A N 1
ATOM 745 C CA . ASP A 1 92 ? -0.202 7.808 2.004 1.00 91.62 92 ASP A CA 1
ATOM 746 C C . ASP A 1 92 ? -1.115 6.638 1.589 1.00 91.62 92 ASP A C 1
ATOM 748 O O . ASP A 1 92 ? -2.340 6.760 1.558 1.00 91.62 92 ASP A O 1
ATOM 752 N N . TRP A 1 93 ? -0.537 5.485 1.239 1.00 94.00 93 TRP A N 1
ATOM 753 C CA . TRP A 1 93 ? -1.304 4.274 0.967 1.00 94.00 93 TRP A CA 1
ATOM 754 C C . TRP A 1 93 ? -1.739 3.609 2.269 1.00 94.00 93 TRP A C 1
ATOM 756 O O . TRP A 1 93 ? -0.912 3.044 2.990 1.00 94.00 93 TRP A O 1
ATOM 766 N N . MET A 1 94 ? -3.044 3.627 2.521 1.00 93.94 94 MET A N 1
ATOM 767 C CA . MET A 1 94 ? -3.708 2.888 3.586 1.00 93.94 94 MET A CA 1
ATOM 768 C C . MET A 1 94 ? -4.219 1.543 3.065 1.00 93.94 94 MET A C 1
ATOM 770 O O . MET A 1 94 ? -4.772 1.438 1.971 1.00 93.94 94 MET A O 1
ATOM 774 N N . VAL A 1 95 ? -4.079 0.513 3.887 1.00 95.62 95 VAL A N 1
ATOM 775 C CA . VAL A 1 95 ? -4.584 -0.835 3.656 1.00 95.62 95 VAL A CA 1
ATOM 776 C C . VAL A 1 95 ? -5.521 -1.200 4.794 1.00 95.62 95 VAL A C 1
ATOM 778 O O . VAL A 1 95 ? -5.136 -1.120 5.961 1.00 95.62 95 VAL A O 1
ATOM 781 N N . VAL A 1 96 ? -6.734 -1.630 4.452 1.00 95.44 96 VAL A N 1
ATOM 782 C CA . VAL A 1 96 ? -7.665 -2.207 5.426 1.00 95.44 96 VAL A CA 1
ATOM 783 C C . VAL A 1 96 ? -7.412 -3.704 5.505 1.00 95.44 96 VAL A C 1
ATOM 785 O O . VAL A 1 96 ? -7.401 -4.400 4.484 1.00 95.44 96 VAL A O 1
ATOM 788 N N . MET A 1 97 ? -7.213 -4.195 6.722 1.00 96.81 97 MET A N 1
ATOM 789 C CA . MET A 1 97 ? -6.942 -5.593 7.020 1.00 96.81 97 MET A CA 1
ATOM 790 C C . MET A 1 97 ? -8.182 -6.262 7.618 1.00 96.81 97 MET A C 1
ATOM 792 O O . MET A 1 97 ? -8.873 -5.712 8.471 1.00 96.81 97 MET A O 1
ATOM 796 N N . GLN A 1 98 ? -8.448 -7.495 7.197 1.00 96.81 98 GLN A N 1
ATOM 797 C CA . GLN A 1 98 ? -9.456 -8.365 7.787 1.00 96.81 98 GLN A CA 1
ATOM 798 C C . GLN A 1 98 ? -8.880 -9.775 7.906 1.00 96.81 98 GLN A C 1
ATOM 800 O O . GLN A 1 98 ? -8.471 -10.360 6.908 1.00 96.81 98 GLN A O 1
ATOM 805 N N . ARG A 1 99 ? -8.846 -10.337 9.124 1.00 95.19 99 ARG A N 1
ATOM 806 C CA . ARG A 1 99 ? -8.307 -11.691 9.387 1.00 95.19 99 ARG A CA 1
ATOM 807 C C . ARG A 1 99 ? -6.901 -11.901 8.778 1.00 95.19 99 ARG A C 1
ATOM 809 O O . ARG A 1 99 ? -6.670 -12.889 8.088 1.00 95.19 99 ARG A O 1
ATOM 816 N N . ASP A 1 100 ? -5.990 -10.947 9.004 1.00 95.31 100 ASP A N 1
ATOM 817 C CA . ASP A 1 100 ? -4.624 -10.910 8.435 1.00 95.31 100 ASP A CA 1
ATOM 818 C C . ASP A 1 100 ? -4.575 -10.934 6.892 1.00 95.31 100 ASP A C 1
ATOM 820 O O . ASP A 1 100 ? -3.648 -11.452 6.270 1.00 95.31 100 ASP A O 1
ATOM 824 N N . ARG A 1 101 ? -5.591 -10.373 6.232 1.00 97.81 101 ARG A N 1
ATOM 825 C CA . ARG A 1 101 ? -5.630 -10.227 4.773 1.00 97.81 101 ARG A CA 1
ATOM 826 C C . ARG A 1 101 ? -6.023 -8.813 4.390 1.00 97.81 101 ARG A C 1
ATOM 828 O O . ARG A 1 101 ? -6.993 -8.278 4.914 1.00 97.81 101 ARG A O 1
ATOM 835 N N . ALA A 1 102 ? -5.290 -8.225 3.452 1.00 97.69 102 ALA A N 1
ATOM 836 C CA . ALA A 1 102 ? -5.657 -6.948 2.861 1.00 97.69 102 ALA A CA 1
ATOM 837 C C . ALA A 1 102 ? -6.949 -7.083 2.045 1.00 97.69 102 ALA A C 1
ATOM 839 O O . ALA A 1 102 ? -7.008 -7.887 1.111 1.00 97.69 102 ALA A O 1
ATOM 840 N N . VAL A 1 103 ? -7.964 -6.290 2.378 1.00 97.06 103 VAL A N 1
ATOM 841 C CA . VAL A 1 103 ? -9.275 -6.294 1.703 1.00 97.06 103 VAL A CA 1
ATOM 842 C C . VAL A 1 103 ? -9.574 -4.994 0.965 1.00 97.06 103 VAL A C 1
ATOM 844 O O . VAL A 1 103 ? -10.400 -4.987 0.059 1.00 97.06 103 VAL A O 1
ATOM 847 N N . GLU A 1 104 ? -8.872 -3.914 1.301 1.00 94.94 104 GLU A N 1
ATOM 848 C CA . GLU A 1 104 ? -9.030 -2.611 0.658 1.00 94.94 104 GLU A CA 1
ATOM 849 C C . GLU A 1 104 ? -7.674 -1.904 0.568 1.00 94.94 104 GLU A C 1
ATOM 851 O O . GLU A 1 104 ? -6.846 -2.022 1.474 1.00 94.94 104 GLU A O 1
ATOM 856 N N . LEU A 1 105 ? -7.459 -1.161 -0.519 1.00 94.62 105 LEU A N 1
ATOM 857 C CA . LEU A 1 105 ? -6.327 -0.256 -0.700 1.00 94.62 105 LEU A CA 1
ATOM 858 C C . LEU A 1 105 ? -6.871 1.142 -0.997 1.00 94.62 105 LEU A C 1
ATOM 860 O O . LEU A 1 105 ? -7.612 1.323 -1.961 1.00 94.62 105 LEU A O 1
ATOM 864 N N . VAL A 1 106 ? -6.463 2.125 -0.201 1.00 91.94 106 VAL A N 1
ATOM 865 C CA . VAL A 1 106 ? -6.911 3.515 -0.302 1.00 91.94 106 VAL A CA 1
ATOM 866 C C . VAL A 1 106 ? -5.693 4.426 -0.387 1.00 91.94 106 VAL A C 1
ATOM 868 O O . VAL A 1 106 ? -4.749 4.281 0.385 1.00 91.94 106 VAL A O 1
ATOM 871 N N . LEU A 1 107 ? -5.707 5.370 -1.327 1.00 91.00 107 LEU A N 1
ATOM 872 C CA . LEU A 1 107 ? -4.727 6.453 -1.370 1.00 91.00 107 LEU A CA 1
ATOM 873 C C . LEU A 1 107 ? -5.305 7.653 -0.622 1.00 91.00 107 LEU A C 1
ATOM 875 O O . LEU A 1 107 ? -6.215 8.307 -1.133 1.00 91.00 107 LEU A O 1
ATOM 879 N N . CYS A 1 108 ? -4.796 7.925 0.576 1.00 85.94 108 CYS A N 1
ATOM 880 C CA . CYS A 1 108 ? -5.263 9.013 1.428 1.00 85.94 108 CYS A CA 1
ATOM 881 C C . CYS A 1 108 ? -4.727 10.351 0.903 1.00 85.94 108 CYS A C 1
ATOM 883 O O . CYS A 1 108 ? -3.700 10.840 1.362 1.00 85.94 108 CYS A O 1
ATOM 885 N N . LYS A 1 109 ? -5.393 10.925 -0.103 1.00 71.94 109 LYS A N 1
ATOM 886 C CA . LYS A 1 109 ? -5.085 12.276 -0.589 1.00 71.94 109 LYS A CA 1
ATOM 887 C C . LYS A 1 109 ? -5.861 13.312 0.219 1.00 71.94 109 LYS A C 1
ATOM 889 O O . LYS A 1 109 ? -7.053 13.120 0.459 1.00 71.94 109 LYS A O 1
ATOM 894 N N . GLY A 1 110 ? -5.174 14.391 0.584 1.00 53.03 110 GLY A N 1
ATOM 895 C CA . GLY A 1 110 ? -5.809 15.673 0.891 1.00 53.03 110 GLY A CA 1
ATOM 896 C C . GLY A 1 110 ? -6.218 16.414 -0.370 1.00 53.03 110 GLY A C 1
ATOM 897 O O . GLY A 1 110 ? -5.604 16.151 -1.432 1.00 53.03 110 GLY A O 1
#

Secondary structure (DSSP, 8-state):
-THHHH---TT-TTSHHHHHHHTTSS---HHHHHHHHTT-TT-GGGTTT--HHHHHHHHS-EEEGGGS-HHHHHHHHHHSTT-EEEEETTSSEEEEEETTEEEEEEE---

Foldseek 3Di:
DCQCVVQVDLLACSDPQQVCLVVVNHDDQLVSNVSSLVVDPPSVVVAFFAFLVRLCVSRPHKDFLVRDDPVLNVVCCVVPPPFGWIHRDNAQWIFTDDPRGTDDIDRDDD

pLDDT: mean 89.56, std 7.76, range [53.03, 97.81]

Organism: NCBI:txid474949

Radius of gyration: 14.65 Å; chains: 1; bounding box: 29×27×44 Å